Protein AF-A0A975IQZ8-F1 (afdb_monomer_lite)

pLDDT: mean 87.34, std 13.14, range [52.44, 98.75]

Foldseek 3Di:
DAWDWDQDPVQKTWIFDWDCPVVDTDTDDTQGIGNDPVVNVVSRVVNVVVVCVVVVDPPPVVPPPPVVVVVVVVVVVVVVVVVVVVD

Sequence (87 aa):
MFVRKKKNKSGVISVQVIDKSSGKYRLLKTIGSSATKIEVDHLYEQGKQWIKNYTGAQELDFNDYRQHTELVLQGLEEISVYIRNCF

Structure (mmCIF, N/CA/C/O backbone):
data_AF-A0A975IQZ8-F1
#
_entry.id   AF-A0A975IQZ8-F1
#
loop_
_atom_site.group_PDB
_atom_site.id
_atom_site.type_symbol
_atom_site.label_atom_id
_atom_site.label_alt_id
_atom_site.label_comp_id
_atom_site.label_asym_id
_atom_site.label_entity_id
_atom_site.label_seq_id
_atom_site.pdbx_PDB_ins_code
_atom_site.Cartn_x
_atom_site.Cartn_y
_atom_site.Cartn_z
_atom_site.occupancy
_atom_site.B_iso_or_equiv
_atom_site.auth_seq_id
_atom_site.auth_comp_id
_atom_site.auth_asym_id
_atom_site.auth_atom_id
_atom_site.pdbx_PDB_model_num
ATOM 1 N N . MET A 1 1 ? -5.563 4.595 4.832 1.00 93.25 1 MET A N 1
ATOM 2 C CA . MET A 1 1 ? -4.233 4.589 4.167 1.00 93.25 1 MET A CA 1
ATOM 3 C C . MET A 1 1 ? -4.287 3.628 2.986 1.00 93.25 1 MET A C 1
ATOM 5 O O . MET A 1 1 ? -5.159 2.773 2.989 1.00 93.25 1 MET A O 1
ATOM 9 N N . PHE A 1 2 ? -3.431 3.763 1.971 1.00 95.50 2 PHE A N 1
ATOM 10 C CA . PHE A 1 2 ? -3.408 2.836 0.827 1.00 95.50 2 PHE A CA 1
ATOM 11 C C . PHE A 1 2 ? -2.022 2.732 0.182 1.00 95.50 2 PHE A C 1
ATOM 13 O O . PHE A 1 2 ? -1.210 3.654 0.285 1.00 95.50 2 PHE A O 1
ATOM 20 N N . VAL A 1 3 ? -1.769 1.619 -0.510 1.00 98.12 3 VAL A N 1
ATOM 21 C CA . VAL A 1 3 ? -0.550 1.410 -1.301 1.00 98.12 3 VAL A CA 1
ATOM 22 C C . VAL A 1 3 ? -0.768 1.916 -2.728 1.00 98.12 3 VAL A C 1
ATOM 24 O O . VAL A 1 3 ? -1.763 1.574 -3.366 1.00 98.12 3 VAL A O 1
ATOM 27 N N . ARG A 1 4 ? 0.173 2.698 -3.262 1.00 98.12 4 ARG A N 1
ATOM 28 C CA . ARG A 1 4 ? 0.207 3.126 -4.669 1.00 98.12 4 ARG A CA 1
ATOM 29 C C . ARG A 1 4 ? 1.463 2.635 -5.381 1.00 98.12 4 ARG A C 1
ATOM 31 O O . ARG A 1 4 ? 2.529 2.547 -4.775 1.00 98.12 4 ARG A O 1
ATOM 38 N N . LYS A 1 5 ? 1.348 2.426 -6.694 1.00 98.50 5 LYS A N 1
ATOM 39 C CA . LYS A 1 5 ? 2.459 2.175 -7.624 1.00 98.50 5 LYS A CA 1
ATOM 40 C C . LYS A 1 5 ? 2.717 3.456 -8.429 1.00 98.50 5 LYS A C 1
ATOM 42 O O . LYS A 1 5 ? 1.862 3.877 -9.200 1.00 98.50 5 LYS A O 1
ATOM 47 N N . LYS A 1 6 ? 3.863 4.113 -8.231 1.00 98.25 6 LYS A N 1
ATOM 48 C CA . LYS A 1 6 ? 4.250 5.353 -8.929 1.00 98.25 6 LYS A CA 1
ATOM 49 C C . LYS A 1 6 ? 5.327 5.046 -9.970 1.00 98.25 6 LYS A C 1
ATOM 51 O O . LYS A 1 6 ? 6.458 4.753 -9.597 1.00 98.25 6 LYS A O 1
ATOM 56 N N . LYS A 1 7 ? 5.006 5.163 -11.259 1.00 98.06 7 LYS A N 1
ATOM 57 C CA . LYS A 1 7 ? 5.992 5.038 -12.345 1.00 98.06 7 LYS A CA 1
ATOM 58 C C . LYS A 1 7 ? 6.880 6.287 -12.403 1.00 98.06 7 LYS A C 1
ATOM 60 O O . LYS A 1 7 ? 6.372 7.402 -12.512 1.00 98.06 7 LYS A O 1
ATOM 65 N N . ASN A 1 8 ? 8.194 6.106 -12.309 1.00 97.19 8 ASN A N 1
ATOM 66 C CA . ASN A 1 8 ? 9.179 7.183 -12.418 1.00 97.19 8 ASN A CA 1
ATOM 67 C C . ASN A 1 8 ? 9.598 7.396 -13.880 1.00 97.19 8 ASN A C 1
ATOM 69 O O . ASN A 1 8 ? 9.423 6.514 -14.720 1.00 97.19 8 ASN A O 1
ATOM 73 N N . LYS A 1 9 ? 10.206 8.556 -14.177 1.00 96.81 9 LYS A N 1
ATOM 74 C CA . LYS A 1 9 ? 10.719 8.876 -15.525 1.00 96.81 9 LYS A CA 1
ATOM 75 C C . LYS A 1 9 ? 11.754 7.857 -16.028 1.00 96.81 9 LYS A C 1
ATOM 77 O O . LYS A 1 9 ? 11.856 7.652 -17.226 1.00 96.81 9 LYS A O 1
ATOM 82 N N . SER A 1 10 ? 12.465 7.187 -15.117 1.00 95.56 10 SER A N 1
ATOM 83 C CA . SER A 1 10 ? 13.419 6.113 -15.425 1.00 95.56 10 SER A CA 1
ATOM 84 C C . SER A 1 10 ? 12.775 4.773 -15.805 1.00 95.56 10 SER A C 1
ATOM 86 O O . SER A 1 10 ? 13.488 3.828 -16.112 1.00 95.56 10 SER A O 1
ATOM 88 N N . GLY A 1 11 ? 11.446 4.640 -15.727 1.00 95.75 11 GLY A N 1
ATOM 89 C CA . GLY A 1 11 ? 10.737 3.373 -15.944 1.00 95.75 11 GLY A CA 1
ATOM 90 C C . GLY A 1 11 ? 10.594 2.504 -14.690 1.00 95.75 11 GLY A C 1
ATOM 91 O O . GLY A 1 11 ? 9.697 1.666 -14.640 1.00 95.75 11 GLY A O 1
ATOM 92 N N . VAL A 1 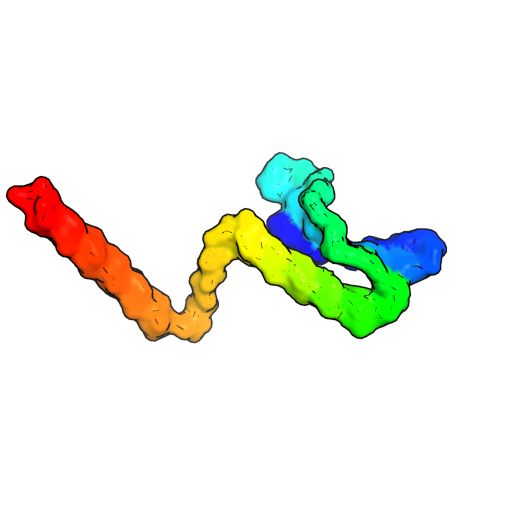12 ? 11.388 2.758 -13.646 1.00 98.12 12 VAL A N 1
ATOM 93 C CA . VAL A 1 12 ? 11.252 2.114 -12.330 1.00 98.12 12 VAL A CA 1
ATOM 94 C C . VAL A 1 12 ? 9.941 2.536 -11.662 1.00 98.12 12 VAL A C 1
ATOM 96 O O . VAL A 1 12 ? 9.564 3.709 -11.685 1.00 98.12 12 VAL A O 1
ATOM 99 N N . ILE A 1 13 ? 9.255 1.596 -11.020 1.00 98.75 13 ILE A N 1
ATOM 100 C CA . ILE A 1 13 ? 8.025 1.831 -10.269 1.00 98.75 13 ILE A CA 1
ATOM 101 C C . ILE A 1 13 ? 8.349 1.847 -8.777 1.00 98.75 13 ILE A C 1
ATOM 103 O O . ILE A 1 13 ? 8.843 0.865 -8.233 1.00 98.75 13 ILE A O 1
ATOM 107 N N . SER A 1 14 ? 8.039 2.952 -8.100 1.00 98.56 14 SER A N 1
ATOM 108 C CA . SER A 1 14 ? 8.101 3.053 -6.640 1.00 98.56 14 SER A CA 1
ATOM 109 C C . SER A 1 14 ? 6.782 2.612 -6.012 1.00 98.56 14 SER A C 1
ATOM 111 O O . SER A 1 14 ? 5.720 3.130 -6.367 1.00 98.56 14 SER A O 1
ATOM 113 N N . VAL A 1 15 ? 6.850 1.708 -5.039 1.00 98.75 15 VAL A N 1
ATOM 114 C CA . VAL A 1 15 ? 5.699 1.279 -4.239 1.00 98.75 15 VAL A CA 1
ATOM 115 C C . VAL A 1 15 ? 5.685 2.055 -2.927 1.00 98.75 15 VAL A C 1
ATOM 117 O O . VAL A 1 15 ? 6.671 2.083 -2.190 1.00 98.75 15 VAL A O 1
ATOM 120 N N . GLN A 1 16 ? 4.581 2.746 -2.658 1.00 98.69 16 GLN A N 1
ATOM 121 C CA . GLN A 1 16 ? 4.492 3.747 -1.595 1.00 98.69 16 GLN A CA 1
ATOM 122 C C . GLN A 1 16 ? 3.190 3.631 -0.815 1.00 98.69 16 GLN A C 1
ATOM 124 O O . GLN A 1 16 ? 2.147 3.355 -1.399 1.00 98.69 16 GLN A O 1
ATOM 129 N N . VAL A 1 17 ? 3.240 3.936 0.478 1.00 98.25 17 VAL A N 1
ATOM 130 C CA . VAL A 1 17 ? 2.075 4.004 1.359 1.00 98.25 17 VAL A CA 1
ATOM 131 C C . VAL A 1 17 ? 1.680 5.453 1.586 1.00 98.25 17 VAL A C 1
ATOM 133 O O . VAL A 1 17 ? 2.485 6.278 2.022 1.00 98.25 17 VAL A O 1
ATOM 136 N N . ILE A 1 18 ? 0.421 5.752 1.291 1.00 98.12 18 ILE A N 1
ATOM 137 C CA . ILE A 1 18 ? -0.165 7.080 1.387 1.00 98.12 18 ILE A CA 1
ATOM 138 C C . ILE A 1 18 ? -1.214 7.106 2.491 1.00 98.12 18 ILE A C 1
ATOM 140 O O . ILE A 1 18 ? -2.099 6.250 2.574 1.00 98.12 18 ILE A O 1
ATOM 144 N N . ASP A 1 19 ? -1.139 8.150 3.299 1.00 95.62 19 ASP A N 1
ATOM 145 C CA . ASP A 1 19 ? -2.138 8.525 4.275 1.00 95.62 19 ASP A CA 1
ATOM 146 C C . ASP A 1 19 ? -3.052 9.620 3.723 1.00 95.62 19 ASP A C 1
ATOM 148 O O . ASP A 1 19 ? -2.598 10.576 3.092 1.00 95.62 19 ASP A O 1
ATOM 152 N N . LYS A 1 20 ? -4.349 9.434 3.957 1.00 92.88 20 LYS A N 1
ATOM 153 C CA . LYS A 1 20 ? -5.437 10.373 3.650 1.00 92.88 20 LYS A CA 1
ATOM 154 C C . LYS A 1 20 ? -6.400 10.532 4.834 1.00 92.88 20 LYS A C 1
ATOM 156 O O . LYS A 1 20 ? -7.423 11.188 4.692 1.00 92.88 20 LYS A O 1
ATOM 161 N N . SER A 1 21 ? -6.101 9.915 5.981 1.00 86.69 21 SER A N 1
ATOM 162 C CA . SER A 1 21 ? -6.987 9.886 7.156 1.00 86.69 21 SER A CA 1
ATOM 163 C C . SER A 1 21 ? -7.290 11.282 7.705 1.00 86.69 21 SER A C 1
ATOM 165 O O . SER A 1 21 ? -8.399 11.540 8.150 1.00 86.69 21 SER A O 1
ATOM 167 N N . SER A 1 22 ? -6.339 12.210 7.598 1.00 87.19 22 SER A N 1
ATOM 168 C CA . SER A 1 22 ? -6.473 13.605 8.033 1.00 87.19 22 SER A CA 1
ATOM 169 C C . SER A 1 22 ? -7.026 14.552 6.956 1.00 87.19 22 SER A C 1
ATOM 171 O O . SER A 1 22 ? -6.891 15.768 7.078 1.00 87.19 22 SER A O 1
ATOM 173 N N . GLY A 1 23 ? -7.551 14.026 5.842 1.00 89.69 23 GLY A N 1
ATOM 174 C CA . GLY A 1 23 ? -7.963 14.816 4.672 1.00 89.69 23 GLY A CA 1
ATOM 175 C C . GLY A 1 23 ? -6.800 15.375 3.838 1.00 89.69 23 GLY A C 1
ATOM 176 O O . GLY A 1 23 ? -7.000 15.803 2.703 1.00 89.69 23 GLY A O 1
ATOM 177 N N . LYS A 1 24 ? -5.563 15.324 4.350 1.00 93.06 24 LYS A N 1
ATOM 178 C CA . LYS A 1 24 ? -4.346 15.704 3.623 1.00 93.06 24 LYS A CA 1
ATOM 179 C C . LYS A 1 24 ? -3.685 14.485 2.994 1.00 93.06 24 LYS A C 1
ATOM 181 O O . LYS A 1 24 ? -3.628 13.413 3.586 1.00 93.06 24 LYS A O 1
ATOM 186 N N . TYR A 1 25 ? -3.130 14.674 1.801 1.00 95.75 25 TYR A N 1
ATOM 187 C CA . TYR A 1 25 ? -2.365 13.648 1.103 1.00 95.75 25 TYR A CA 1
ATOM 188 C C . TYR A 1 25 ? -0.927 13.606 1.637 1.00 95.75 25 TYR A C 1
ATOM 190 O O . TYR A 1 25 ? -0.129 14.490 1.326 1.00 95.75 25 TYR A O 1
ATOM 198 N N . ARG A 1 26 ? -0.570 12.579 2.416 1.00 96.62 26 ARG A N 1
ATOM 199 C CA . ARG A 1 26 ? 0.768 12.443 3.019 1.00 96.62 26 ARG A CA 1
ATOM 200 C C . ARG A 1 26 ? 1.425 11.119 2.636 1.00 96.62 26 ARG A C 1
ATOM 202 O O . ARG A 1 26 ? 0.808 10.065 2.726 1.00 96.62 26 ARG A O 1
ATOM 209 N N . LEU A 1 27 ? 2.692 11.157 2.228 1.00 96.81 27 LEU A N 1
ATOM 210 C CA . LEU A 1 27 ? 3.506 9.950 2.064 1.00 96.81 27 LEU A CA 1
ATOM 211 C C . LEU A 1 27 ? 3.965 9.470 3.446 1.00 96.81 27 LEU A C 1
ATOM 213 O O . LEU A 1 27 ? 4.636 10.222 4.144 1.00 96.81 27 LEU A O 1
ATOM 217 N N . LEU A 1 28 ? 3.618 8.240 3.828 1.00 96.38 28 LEU A N 1
ATOM 218 C CA . LEU A 1 28 ? 4.095 7.640 5.080 1.00 96.38 28 LEU A CA 1
ATOM 219 C C . LEU A 1 28 ? 5.413 6.906 4.888 1.00 96.38 28 LEU A C 1
ATOM 221 O O . LEU A 1 28 ? 6.337 7.057 5.680 1.00 96.38 28 LEU A O 1
ATOM 225 N N . LYS A 1 29 ? 5.486 6.077 3.843 1.00 96.94 29 LYS A N 1
ATOM 226 C CA . LYS A 1 29 ? 6.623 5.189 3.617 1.00 96.94 29 LYS A CA 1
ATOM 227 C C . LYS A 1 29 ? 6.756 4.832 2.144 1.00 96.94 29 LYS A C 1
ATOM 229 O O . LYS A 1 29 ? 5.760 4.638 1.449 1.00 96.94 29 LYS A O 1
ATOM 234 N N . THR A 1 30 ? 7.991 4.697 1.681 1.00 98.38 30 THR A N 1
ATOM 235 C CA . THR A 1 30 ? 8.302 3.962 0.449 1.00 98.38 30 THR A CA 1
ATOM 236 C C . THR A 1 30 ? 8.692 2.545 0.847 1.00 98.38 30 THR A C 1
ATOM 238 O O . THR A 1 30 ? 9.571 2.379 1.689 1.00 98.38 30 THR A O 1
ATOM 241 N N . ILE A 1 31 ? 8.014 1.543 0.287 1.00 98.56 31 ILE A N 1
ATOM 242 C CA . ILE A 1 31 ? 8.302 0.126 0.555 1.00 98.56 31 ILE A CA 1
ATOM 243 C C . ILE A 1 31 ? 9.542 -0.303 -0.225 1.00 98.56 31 ILE A C 1
ATOM 245 O O . I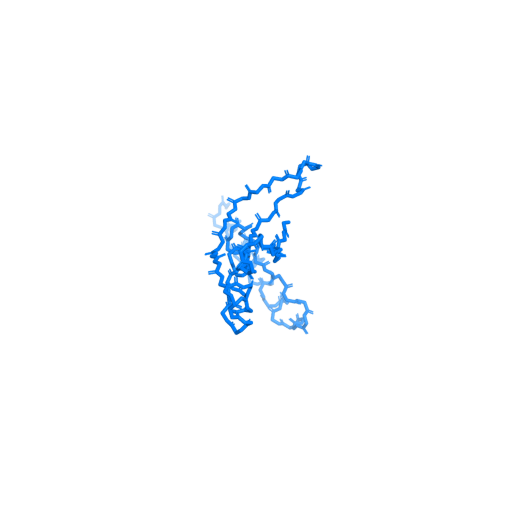LE A 1 31 ? 10.445 -0.919 0.322 1.00 98.56 31 ILE A O 1
ATOM 249 N N . GLY A 1 32 ? 9.612 0.113 -1.486 1.00 98.38 32 GLY A N 1
ATOM 250 C CA . GLY A 1 32 ? 10.744 -0.131 -2.364 1.00 98.38 32 GLY A CA 1
ATOM 251 C C . GLY A 1 32 ? 10.438 0.342 -3.777 1.00 98.38 32 GLY A C 1
ATOM 252 O O . GLY A 1 32 ? 9.461 1.064 -4.021 1.00 98.38 32 GLY A O 1
ATOM 253 N N . SER A 1 33 ? 11.273 -0.063 -4.724 1.00 98.44 33 SER A N 1
ATOM 254 C CA . SER A 1 33 ? 11.052 0.226 -6.134 1.00 98.44 33 SER A CA 1
ATOM 255 C C . SER A 1 33 ? 11.713 -0.806 -7.031 1.00 98.44 33 SER A C 1
ATOM 257 O O . SER A 1 33 ? 12.807 -1.259 -6.719 1.00 98.44 33 SER A O 1
ATOM 259 N N . SER A 1 34 ? 11.090 -1.121 -8.163 1.00 98.50 34 SER A N 1
ATOM 260 C CA . SER A 1 34 ? 11.654 -2.037 -9.156 1.00 98.50 34 SER A CA 1
ATOM 261 C C . SER A 1 34 ? 11.147 -1.717 -10.563 1.00 98.50 34 SER A C 1
ATOM 263 O O . SER A 1 34 ? 10.119 -1.060 -10.732 1.00 98.50 34 SER A O 1
ATOM 265 N N . ALA A 1 35 ? 11.884 -2.153 -11.582 1.00 97.94 35 ALA A N 1
ATOM 266 C CA . ALA A 1 35 ? 11.441 -2.131 -12.975 1.00 97.94 35 ALA A CA 1
ATOM 267 C C . ALA A 1 35 ? 10.655 -3.399 -13.365 1.00 97.94 35 ALA A C 1
ATOM 269 O O . ALA A 1 35 ? 9.950 -3.394 -14.372 1.00 97.94 35 ALA A O 1
ATOM 270 N N . THR A 1 36 ? 10.758 -4.483 -12.589 1.00 98.25 36 THR A N 1
ATOM 271 C CA . THR A 1 36 ? 10.128 -5.771 -12.910 1.00 98.25 36 THR A CA 1
ATOM 272 C C . THR A 1 36 ? 8.741 -5.885 -12.283 1.00 98.25 36 THR A C 1
ATOM 274 O O . THR A 1 36 ? 8.538 -5.553 -11.116 1.00 98.25 36 THR A O 1
ATOM 277 N N . LYS A 1 37 ? 7.765 -6.395 -13.047 1.00 97.56 37 LYS A N 1
ATOM 278 C CA . LYS A 1 37 ? 6.379 -6.546 -12.569 1.00 97.56 37 LYS A CA 1
ATOM 279 C C . LYS A 1 37 ? 6.284 -7.441 -11.329 1.00 97.56 37 LYS A C 1
ATOM 281 O O . LYS A 1 37 ? 5.568 -7.095 -10.399 1.00 97.56 37 LYS A O 1
ATOM 286 N N . ILE A 1 38 ? 7.023 -8.553 -11.323 1.00 98.38 38 ILE A N 1
ATOM 287 C CA . ILE A 1 38 ? 7.021 -9.534 -10.228 1.00 98.38 38 ILE A CA 1
ATOM 288 C C . ILE A 1 38 ? 7.433 -8.863 -8.914 1.00 98.38 38 ILE A C 1
ATOM 290 O O . ILE A 1 38 ? 6.707 -8.940 -7.928 1.00 98.38 38 ILE A O 1
ATOM 294 N N . GLU A 1 39 ? 8.545 -8.125 -8.923 1.00 98.56 39 GLU A N 1
ATOM 295 C CA . GLU A 1 39 ? 9.031 -7.447 -7.721 1.00 98.56 39 GLU A CA 1
ATOM 296 C C . GLU A 1 39 ? 8.100 -6.306 -7.297 1.00 98.56 39 GLU A C 1
ATOM 298 O O . GLU A 1 39 ? 7.842 -6.108 -6.116 1.00 98.56 39 GLU A O 1
ATOM 303 N N . VAL A 1 40 ? 7.530 -5.567 -8.252 1.00 98.62 40 VAL A N 1
ATOM 304 C CA . VAL A 1 40 ? 6.548 -4.513 -7.949 1.00 98.62 40 VAL A CA 1
ATOM 305 C C . VAL A 1 40 ? 5.292 -5.079 -7.284 1.00 98.62 40 VAL A C 1
ATOM 307 O O . VAL A 1 40 ? 4.727 -4.426 -6.405 1.00 98.62 40 VAL A O 1
ATOM 310 N N . ASP A 1 41 ? 4.838 -6.262 -7.695 1.00 98.50 41 ASP A N 1
ATOM 311 C CA . ASP A 1 41 ? 3.690 -6.932 -7.086 1.00 98.50 41 ASP A CA 1
ATOM 312 C C . ASP A 1 41 ? 4.036 -7.458 -5.685 1.00 98.50 41 ASP A C 1
ATOM 314 O O . ASP A 1 41 ? 3.271 -7.230 -4.750 1.00 98.50 41 ASP A O 1
ATOM 318 N N . HIS A 1 42 ? 5.227 -8.029 -5.496 1.00 98.69 42 HIS A N 1
ATOM 319 C CA . HIS A 1 42 ? 5.728 -8.426 -4.178 1.00 98.69 42 HIS A CA 1
ATOM 320 C C . HIS A 1 42 ? 5.816 -7.238 -3.201 1.00 98.69 42 HIS A C 1
ATOM 322 O O . HIS A 1 42 ? 5.244 -7.277 -2.110 1.00 98.69 42 HIS A O 1
ATOM 328 N N . LEU A 1 43 ? 6.433 -6.128 -3.619 1.00 98.75 43 LEU A N 1
ATOM 329 C CA . LEU A 1 43 ? 6.501 -4.888 -2.836 1.00 98.75 43 LEU A CA 1
ATOM 330 C C . LEU A 1 43 ? 5.105 -4.318 -2.529 1.00 98.75 43 LEU A C 1
ATOM 332 O O . LEU A 1 43 ? 4.900 -3.676 -1.497 1.00 98.75 43 LEU A O 1
ATOM 336 N N . TYR A 1 44 ? 4.131 -4.520 -3.420 1.00 98.56 44 TYR A N 1
ATOM 337 C CA . TYR A 1 44 ? 2.754 -4.081 -3.199 1.00 98.56 44 TYR A CA 1
ATOM 338 C C . TYR A 1 44 ? 2.080 -4.862 -2.067 1.00 98.56 44 TYR A C 1
ATOM 340 O O . TYR A 1 44 ? 1.483 -4.244 -1.182 1.00 98.56 44 TYR A O 1
ATOM 348 N N . GLU A 1 45 ? 2.231 -6.187 -2.048 1.00 98.38 45 GLU A N 1
ATOM 349 C CA . GLU A 1 45 ? 1.737 -7.039 -0.961 1.00 98.38 45 GLU A CA 1
ATOM 350 C C . GLU A 1 45 ? 2.390 -6.687 0.380 1.00 98.38 45 GLU A C 1
ATOM 352 O O . GLU A 1 45 ? 1.688 -6.489 1.375 1.00 98.38 45 GLU A O 1
ATOM 357 N N . GLN A 1 46 ? 3.709 -6.474 0.391 1.00 98.25 46 GLN A N 1
ATOM 358 C CA . GLN A 1 46 ? 4.424 -5.992 1.577 1.00 98.25 46 GLN A CA 1
ATOM 359 C C . GLN A 1 46 ? 3.892 -4.643 2.069 1.00 98.25 46 GLN A C 1
ATOM 361 O O . GLN A 1 46 ? 3.750 -4.423 3.269 1.00 98.25 46 GLN A O 1
ATOM 366 N N . GLY A 1 47 ? 3.553 -3.730 1.156 1.00 97.88 47 GLY A N 1
ATOM 367 C CA . GLY A 1 47 ? 2.928 -2.459 1.509 1.00 97.88 47 GLY A CA 1
ATOM 368 C C . GLY A 1 47 ? 1.571 -2.628 2.187 1.00 97.88 47 GLY A C 1
ATOM 369 O O . GLY A 1 47 ? 1.270 -1.893 3.127 1.00 97.88 47 GLY A O 1
ATOM 370 N N . LYS A 1 48 ? 0.761 -3.598 1.748 1.00 96.25 48 LYS A N 1
ATOM 371 C CA . LYS A 1 48 ? -0.528 -3.891 2.388 1.00 96.25 48 LYS A CA 1
ATOM 372 C C . LYS A 1 48 ? -0.317 -4.457 3.788 1.00 96.25 48 LYS A C 1
ATOM 374 O O . LYS A 1 48 ? -0.938 -3.965 4.724 1.00 96.25 48 LYS A O 1
ATOM 379 N N . GLN A 1 49 ? 0.594 -5.417 3.945 1.00 94.94 49 GLN A N 1
ATOM 380 C CA . GLN A 1 49 ? 0.967 -5.958 5.258 1.00 94.94 49 GLN A CA 1
ATOM 381 C C . GLN A 1 49 ? 1.504 -4.866 6.189 1.00 94.94 49 GLN A C 1
ATOM 383 O O . GLN A 1 49 ? 1.115 -4.794 7.351 1.00 94.94 49 GLN A O 1
ATOM 388 N N . TRP A 1 50 ? 2.332 -3.958 5.667 1.00 95.75 50 TRP A N 1
ATOM 389 C CA . TRP A 1 50 ? 2.833 -2.820 6.430 1.00 95.75 50 TRP A CA 1
ATOM 390 C C . TRP A 1 50 ? 1.697 -1.932 6.940 1.00 95.75 50 TRP A C 1
ATOM 392 O O . TRP A 1 50 ? 1.732 -1.533 8.098 1.00 95.75 50 TRP A O 1
ATOM 402 N N . ILE A 1 51 ? 0.679 -1.646 6.115 1.00 93.69 51 ILE A N 1
ATOM 403 C CA . ILE A 1 51 ? -0.498 -0.880 6.557 1.00 93.69 51 ILE A CA 1
ATOM 404 C C . ILE A 1 51 ? -1.212 -1.609 7.695 1.00 93.69 51 ILE A C 1
ATOM 406 O O . ILE A 1 51 ? -1.473 -0.968 8.709 1.00 93.69 51 ILE A O 1
ATOM 410 N N . LYS A 1 52 ? -1.479 -2.918 7.556 1.00 90.25 52 LYS A N 1
ATOM 411 C CA . LYS A 1 52 ? -2.143 -3.721 8.600 1.00 90.25 52 LYS A CA 1
ATOM 412 C C . LYS A 1 52 ? -1.408 -3.589 9.935 1.00 90.25 52 LYS A C 1
ATOM 414 O O . LYS A 1 52 ? -1.986 -3.127 10.916 1.00 90.25 52 LYS A O 1
ATOM 419 N N . ASN A 1 53 ? -0.101 -3.853 9.918 1.00 90.38 53 ASN A N 1
ATOM 420 C CA . ASN A 1 53 ? 0.760 -3.762 11.097 1.00 90.38 53 ASN A CA 1
ATOM 421 C C . ASN A 1 53 ? 0.820 -2.336 11.669 1.00 90.38 53 ASN A C 1
ATOM 423 O O . ASN A 1 53 ? 0.810 -2.157 12.881 1.00 90.38 53 ASN A O 1
ATOM 427 N N . TYR A 1 54 ? 0.872 -1.314 10.808 1.00 90.31 54 TYR A N 1
ATOM 428 C CA . TYR A 1 54 ? 0.968 0.088 11.221 1.00 90.31 54 TYR A CA 1
ATOM 429 C C . TYR A 1 54 ? -0.320 0.610 11.861 1.00 90.31 54 TYR A C 1
ATOM 431 O O . TYR A 1 54 ? -0.267 1.388 12.808 1.00 90.31 54 TYR A O 1
ATOM 439 N N . THR A 1 55 ? -1.480 0.201 11.347 1.00 84.69 55 THR A N 1
ATOM 440 C CA . THR A 1 55 ? -2.773 0.627 11.897 1.00 84.69 55 THR A CA 1
ATOM 441 C C . THR A 1 55 ? -3.133 -0.074 13.202 1.00 84.69 55 THR A C 1
ATOM 443 O O . THR A 1 55 ? -4.062 0.369 13.867 1.00 84.69 55 THR A O 1
ATOM 446 N N . GLY A 1 56 ? -2.438 -1.164 13.558 1.00 71.25 56 GLY A N 1
ATOM 447 C CA . GLY A 1 56 ? -2.776 -1.990 14.722 1.00 71.25 56 GLY A CA 1
ATOM 448 C C . GLY A 1 56 ? -4.178 -2.607 14.649 1.00 71.25 56 GLY A C 1
ATOM 449 O O . GLY A 1 56 ? -4.651 -3.175 15.627 1.00 71.25 56 GLY A O 1
ATOM 450 N N . ALA A 1 57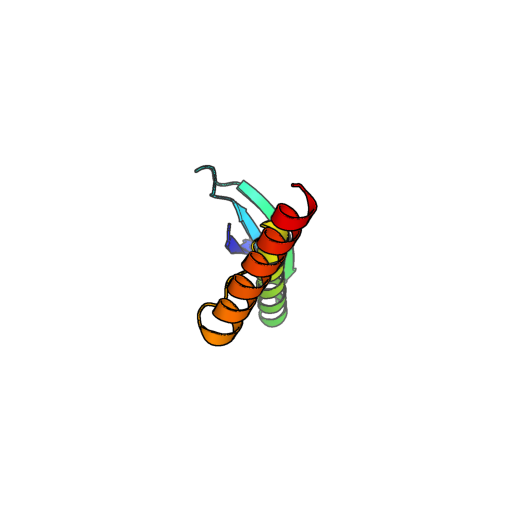 ? -4.858 -2.480 13.506 1.00 60.91 57 ALA A N 1
ATOM 451 C CA . ALA A 1 57 ? -6.193 -2.998 13.307 1.00 60.91 57 ALA A CA 1
ATOM 452 C C . ALA A 1 57 ? -6.085 -4.505 13.085 1.00 60.91 57 ALA A C 1
ATOM 454 O O . ALA A 1 57 ? -5.614 -4.964 12.042 1.00 60.91 57 ALA A O 1
ATOM 455 N N . GLN A 1 58 ? -6.528 -5.267 14.081 1.00 57.81 58 GLN A N 1
ATOM 456 C CA . GLN A 1 58 ? -6.922 -6.650 13.882 1.00 57.81 58 GLN A CA 1
ATOM 457 C C . GLN A 1 58 ? -8.085 -6.604 12.884 1.00 57.81 58 GLN A C 1
ATOM 459 O O . GLN A 1 58 ? -9.159 -6.093 13.201 1.00 57.81 58 GLN A O 1
ATOM 464 N N . GLU A 1 59 ? -7.850 -7.016 11.637 1.00 58.31 59 GLU A N 1
ATOM 465 C CA . GLU A 1 59 ? -8.949 -7.204 10.693 1.00 58.31 59 GLU A CA 1
ATOM 466 C C . GLU A 1 59 ? -9.860 -8.274 11.303 1.00 58.31 59 GLU A C 1
ATOM 468 O O . GLU A 1 59 ? -9.469 -9.433 11.431 1.00 58.31 59 GLU A O 1
ATOM 473 N N . LEU A 1 60 ? -11.048 -7.869 11.754 1.00 57.09 60 LEU A N 1
ATOM 474 C CA . LEU A 1 60 ? -12.116 -8.817 12.025 1.00 57.09 60 LEU A CA 1
ATOM 475 C C . LEU A 1 60 ? -12.517 -9.372 10.665 1.00 57.09 60 LEU A C 1
ATOM 477 O O . LEU A 1 60 ? -13.013 -8.633 9.816 1.00 57.09 60 LEU A O 1
ATOM 481 N N . ASP A 1 61 ? -12.201 -10.643 10.440 1.00 57.69 61 ASP A N 1
ATOM 482 C CA . ASP A 1 61 ? -12.434 -11.293 9.159 1.00 57.69 61 ASP A CA 1
ATOM 483 C C . ASP A 1 61 ? -13.934 -11.327 8.815 1.00 57.69 61 ASP A C 1
ATOM 485 O O . ASP A 1 61 ? -14.265 -11.135 7.672 1.00 57.69 61 ASP A O 1
ATOM 489 N N . PHE A 1 62 ? -14.894 -11.444 9.727 1.00 60.62 62 PHE A N 1
ATOM 490 C CA . PHE A 1 62 ? -16.348 -11.552 9.457 1.00 60.62 62 PHE A CA 1
ATOM 491 C C . PHE A 1 62 ? -16.805 -12.656 8.482 1.00 60.62 62 PHE A C 1
ATOM 493 O O . PHE A 1 62 ? -17.994 -12.970 8.485 1.00 60.62 62 PHE A O 1
ATOM 500 N N . ASN A 1 63 ? -15.932 -13.288 7.692 1.00 64.88 63 ASN A N 1
ATOM 501 C CA . ASN A 1 63 ? -16.319 -14.420 6.850 1.00 64.88 63 ASN A CA 1
ATOM 502 C C . ASN A 1 63 ? -16.526 -15.688 7.688 1.00 64.88 63 ASN A C 1
ATOM 504 O O . ASN A 1 63 ? -17.346 -16.531 7.325 1.00 64.88 63 ASN A O 1
ATOM 508 N N . ASP A 1 64 ? -15.843 -15.799 8.833 1.00 67.56 64 ASP A N 1
ATOM 509 C CA . ASP A 1 64 ? -16.037 -16.880 9.799 1.00 67.56 64 ASP A CA 1
ATOM 510 C C . ASP A 1 64 ? -16.734 -16.375 11.069 1.00 67.56 64 ASP A C 1
ATOM 512 O O . ASP A 1 64 ? -16.127 -16.109 12.111 1.00 67.56 64 ASP A O 1
ATOM 516 N N . TYR A 1 65 ? -18.059 -16.243 10.973 1.00 71.19 65 TYR A N 1
ATOM 517 C CA . TYR A 1 65 ? -18.913 -15.841 12.089 1.00 71.19 65 TYR A CA 1
ATOM 518 C C . TYR A 1 65 ? -18.683 -16.677 13.354 1.00 71.19 65 TYR A C 1
ATOM 520 O O . TYR A 1 65 ? -18.788 -16.118 14.441 1.00 71.19 65 TYR A O 1
ATOM 528 N N . ARG A 1 66 ? -18.346 -17.974 13.232 1.00 71.81 66 ARG A N 1
ATOM 529 C CA . ARG A 1 66 ? -18.175 -18.869 14.388 1.00 71.81 66 ARG A CA 1
ATOM 530 C C . ARG A 1 66 ? -16.956 -18.485 15.210 1.00 71.81 66 ARG A C 1
ATOM 532 O O . ARG A 1 66 ? -17.099 -18.272 16.414 1.00 71.81 66 ARG A O 1
ATOM 539 N N . GLN A 1 67 ? -15.801 -18.326 14.564 1.00 68.44 67 GLN A N 1
ATOM 540 C CA . GLN A 1 67 ? -14.576 -17.933 15.265 1.00 68.44 67 GLN A CA 1
ATOM 541 C C . GLN A 1 67 ? -14.703 -16.551 15.910 1.00 68.44 67 GLN A C 1
ATOM 543 O O . GLN A 1 67 ? -14.214 -16.329 17.016 1.00 68.44 67 GLN A O 1
ATOM 548 N N . HIS A 1 68 ? -15.427 -15.628 15.274 1.00 72.25 68 HIS A N 1
ATOM 549 C CA . HIS A 1 68 ? -15.662 -14.310 15.858 1.00 72.25 68 HIS A CA 1
ATOM 550 C C . HIS A 1 68 ? -16.616 -14.328 17.052 1.00 72.25 68 HIS A C 1
ATOM 552 O O . HIS A 1 68 ? -16.357 -13.616 18.021 1.00 72.25 68 HIS A O 1
ATOM 558 N N . THR A 1 69 ? -17.678 -15.145 17.036 1.00 78.38 69 THR A N 1
ATOM 559 C CA . THR A 1 69 ? -18.511 -15.331 18.239 1.00 78.38 69 THR A CA 1
ATOM 560 C C . THR A 1 69 ? -17.698 -15.867 19.406 1.00 78.38 69 THR A C 1
ATOM 562 O O . THR A 1 69 ? -17.879 -15.402 20.526 1.00 78.38 69 THR A O 1
ATOM 565 N N . GLU A 1 70 ? -16.783 -16.798 19.151 1.00 79.62 70 GLU A N 1
ATOM 566 C CA . GLU A 1 70 ? -15.975 -17.426 20.195 1.00 79.62 70 GLU A CA 1
ATOM 567 C C . GLU A 1 70 ? -15.002 -16.424 20.834 1.00 79.62 70 GLU A C 1
ATOM 569 O O . GLU A 1 70 ? -14.963 -16.308 22.056 1.00 79.62 70 GLU A O 1
ATOM 574 N N . LEU A 1 71 ? -14.336 -15.593 20.022 1.00 80.75 71 LEU A N 1
ATOM 575 C CA . LEU A 1 71 ? -13.482 -14.497 20.502 1.00 80.75 71 LEU A CA 1
ATOM 576 C C . LEU A 1 71 ? -14.246 -13.471 21.356 1.00 80.75 71 LEU A C 1
ATOM 578 O O . LEU A 1 71 ? -13.737 -13.002 22.374 1.00 80.75 71 LEU A O 1
ATOM 582 N N . VAL A 1 72 ? -15.471 -13.113 20.955 1.00 84.00 72 VAL A N 1
ATOM 583 C CA . VAL A 1 72 ? -16.309 -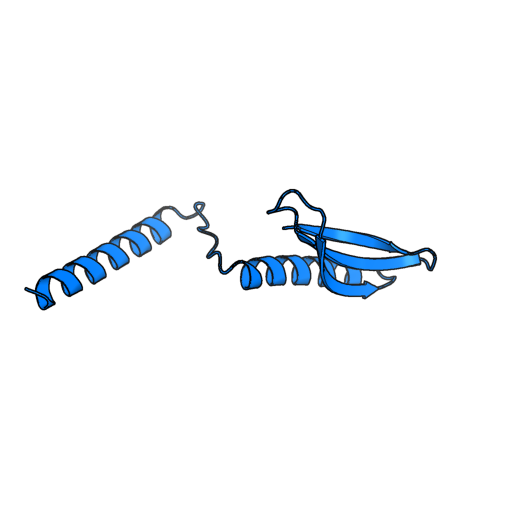12.173 21.718 1.00 84.00 72 VAL A CA 1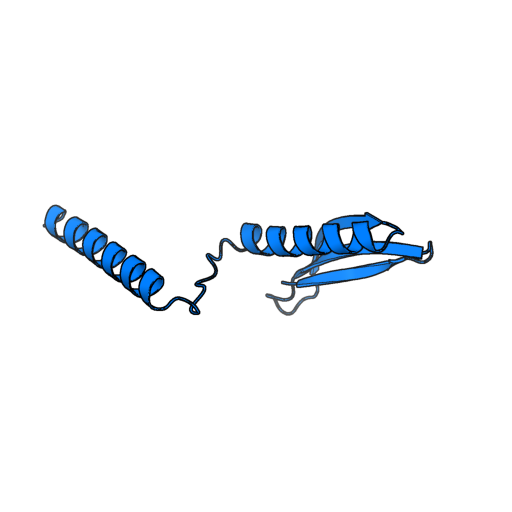
ATOM 584 C C . VAL A 1 72 ? -16.743 -12.780 23.052 1.00 84.00 72 VAL A C 1
ATOM 586 O O . VAL A 1 72 ? -16.690 -12.098 24.075 1.00 84.00 72 VAL A O 1
ATOM 589 N N . LEU A 1 73 ? -17.150 -14.052 23.059 1.00 86.06 73 LEU A N 1
ATOM 590 C CA . LEU A 1 73 ? -17.541 -14.754 24.283 1.00 86.06 73 LEU A CA 1
ATOM 591 C C . LEU A 1 73 ? -16.366 -14.861 25.263 1.00 86.06 73 LEU A C 1
ATOM 593 O O . LEU A 1 73 ? -16.545 -14.573 26.444 1.00 86.06 73 LEU A O 1
ATOM 597 N N . GLN A 1 74 ? -15.165 -15.162 24.766 1.00 81.88 74 GLN A N 1
ATOM 598 C CA . GLN A 1 74 ? -13.947 -15.214 25.577 1.00 81.88 74 GLN A CA 1
ATOM 599 C C . GLN A 1 74 ? -13.654 -13.875 26.267 1.00 81.88 74 GLN A C 1
ATOM 601 O O . GLN A 1 74 ? -13.433 -13.827 27.476 1.00 81.88 74 GLN A O 1
ATOM 606 N N . GLY A 1 75 ? -13.736 -12.765 25.528 1.00 79.56 75 GLY A N 1
ATOM 607 C CA . GLY A 1 75 ? -13.526 -11.434 26.104 1.00 79.56 75 GLY A CA 1
ATOM 608 C C . GLY A 1 75 ? -14.555 -11.069 27.183 1.00 79.56 75 GLY A C 1
ATOM 609 O O . GLY A 1 75 ? -14.215 -10.428 28.179 1.00 79.56 75 GLY A O 1
ATOM 610 N N . LEU A 1 76 ? -15.813 -11.499 27.031 1.00 84.56 76 LEU A N 1
ATOM 611 C CA . LEU A 1 76 ? -16.846 -11.306 28.056 1.00 84.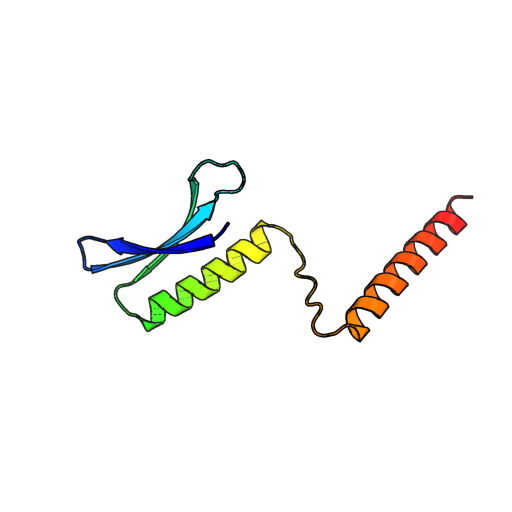56 76 LEU A CA 1
ATOM 612 C C . LEU A 1 76 ? -16.579 -12.138 29.318 1.00 84.56 76 LEU A C 1
ATOM 614 O O . LEU A 1 76 ? -16.838 -11.657 30.425 1.00 84.56 76 LEU A O 1
ATOM 618 N N . GLU A 1 77 ? -16.050 -13.356 29.176 1.00 81.00 77 GLU A N 1
ATOM 619 C CA . GLU A 1 77 ? -15.647 -14.187 30.315 1.00 81.00 77 GLU A CA 1
ATOM 620 C C . GLU A 1 77 ? -14.493 -13.554 31.095 1.00 81.00 77 GLU A C 1
ATOM 622 O O . GLU A 1 77 ? -14.560 -13.468 32.321 1.00 81.00 77 GLU A O 1
ATOM 627 N N . GLU A 1 78 ? -13.478 -13.038 30.406 1.00 77.94 78 GLU A N 1
ATOM 628 C CA . GLU A 1 78 ? -12.336 -12.372 31.040 1.00 77.94 78 GLU A CA 1
ATOM 629 C C . GLU A 1 78 ? -12.764 -11.126 31.828 1.00 77.94 78 GLU A C 1
ATOM 631 O O . GLU A 1 78 ? -12.379 -10.959 32.988 1.00 77.94 78 GLU A O 1
ATOM 636 N N . ILE A 1 79 ? -13.634 -10.289 31.251 1.00 83.50 79 ILE A N 1
ATOM 637 C CA . ILE A 1 79 ? -14.207 -9.120 31.939 1.00 83.50 79 ILE A CA 1
ATOM 638 C C . ILE A 1 79 ? -15.054 -9.557 33.140 1.00 83.50 79 ILE A C 1
ATOM 640 O O . ILE A 1 79 ? -14.966 -8.969 34.217 1.00 83.50 79 ILE A O 1
ATOM 644 N N . SER A 1 80 ? -15.864 -10.604 32.976 1.00 76.75 80 SER A N 1
ATOM 645 C CA . SER A 1 80 ? -16.686 -11.172 34.047 1.00 76.75 80 SER A CA 1
ATOM 646 C C . SER A 1 80 ? -15.841 -11.675 35.221 1.00 76.75 80 SER A C 1
ATOM 648 O O . SER A 1 80 ? -16.202 -11.467 36.381 1.00 76.75 80 SER A O 1
ATOM 650 N N . VAL A 1 81 ? -14.728 -12.352 34.940 1.00 77.00 81 VAL A N 1
ATOM 651 C CA . VAL A 1 81 ? -13.782 -12.835 35.953 1.00 77.00 81 VAL A CA 1
ATOM 652 C C . VAL A 1 81 ? -13.077 -11.663 36.629 1.00 77.00 81 VAL A C 1
ATOM 654 O O . VAL A 1 81 ? -12.966 -11.640 37.853 1.00 77.00 81 VAL A O 1
ATOM 657 N N . TYR A 1 82 ? -12.662 -10.659 35.859 1.00 76.06 82 TYR A N 1
ATOM 658 C CA . TYR A 1 82 ? -12.030 -9.458 36.390 1.00 76.06 82 TYR A CA 1
ATOM 659 C C . TYR A 1 82 ? -12.953 -8.698 37.353 1.00 76.06 82 TYR A C 1
ATOM 661 O O . TYR A 1 82 ? -12.554 -8.388 38.471 1.00 76.06 82 TYR A O 1
ATOM 669 N N . ILE A 1 83 ? -14.215 -8.475 36.970 1.00 78.31 83 ILE A N 1
ATOM 670 C CA . ILE A 1 83 ? -15.203 -7.811 37.833 1.00 78.31 83 ILE A CA 1
ATOM 671 C C . ILE A 1 83 ? -15.447 -8.629 39.107 1.00 78.31 83 ILE A C 1
ATOM 673 O O . ILE A 1 83 ? -15.483 -8.055 40.191 1.00 78.31 83 ILE A O 1
ATOM 677 N N . ARG A 1 84 ? -15.563 -9.960 39.001 1.00 74.56 84 ARG A N 1
ATOM 678 C CA . ARG A 1 84 ? -15.760 -10.848 40.161 1.00 74.56 84 ARG A CA 1
ATOM 679 C C . ARG A 1 84 ? -14.583 -10.879 41.136 1.00 74.56 84 ARG A C 1
ATOM 681 O O . ARG A 1 84 ? -14.800 -11.185 42.296 1.00 74.56 84 ARG A O 1
ATOM 688 N N . ASN A 1 85 ? -13.366 -10.590 40.684 1.00 70.31 85 ASN A N 1
ATOM 689 C CA . ASN A 1 85 ? -12.177 -10.552 41.541 1.00 70.31 85 ASN A CA 1
ATOM 690 C C . ASN A 1 85 ? -11.884 -9.150 42.112 1.00 70.31 85 ASN A C 1
ATOM 692 O O . ASN A 1 85 ? -10.987 -9.012 42.943 1.00 70.31 85 ASN A O 1
ATOM 696 N N . CYS A 1 86 ? -12.595 -8.112 41.658 1.00 66.88 86 CYS A N 1
ATOM 697 C CA . CYS A 1 86 ? -12.433 -6.732 42.130 1.00 66.88 86 CYS A CA 1
ATOM 698 C C . CYS A 1 86 ? -13.458 -6.302 43.197 1.00 66.88 86 CYS A C 1
ATOM 700 O O . CYS A 1 86 ? -13.282 -5.226 43.770 1.00 66.88 86 CYS A O 1
ATOM 702 N N . PHE A 1 87 ? -14.492 -7.106 43.464 1.00 52.44 87 PHE A N 1
ATOM 703 C CA . PHE A 1 87 ? -15.532 -6.872 44.476 1.00 52.44 87 PHE A CA 1
ATOM 704 C C . PHE A 1 87 ? -15.675 -8.091 45.385 1.00 52.44 87 PHE A C 1
ATOM 706 O O . PHE A 1 87 ? -15.952 -7.883 46.586 1.00 52.44 87 PHE A O 1
#

Secondary structure (DSSP, 8-state):
-EEEEEE-TTSPEEEEEEE-TTSS-EEEEEEEEESSHHHHHHHHHHHHHHHHHHHT------S-HHHHHHHHHHHHHHHHHHHHHH-

Radius of gyration: 20.01 Å; chains: 1; bounding box: 32×35×60 Å